Protein AF-A0A377PM40-F1 (afdb_monomer_lite)

Secondary structure (DSSP, 8-state):
-IIIIIHHHHHHHHHHTT--HHHHHHHHHHT-HHHHHHHHHHHHHHHHHHHHHHHHS-------PPPPHHHHHHHHHTTTHHHHHHHHHHHHHHHHHHHHHH------SSS--SSHHHHHHHHHHHHHHHHHTT-

Sequence (135 aa):
MYAGAIMVLFVFVVMMLNLGNSVVEQERAWLKPTLWIGPSILSLILLAVLVYAIMSVNDQGISGDMIDAKAVGIALFGPYVLAVELVSMLLLAGLVVAFHVGREHKQGEVFSKAPEADANKAKAMAVKNKAEERA

Organism: Hafnia alvei (NCBI:txid569)

InterPro domains:
  IPR001457 NADH:ubiquinone/plastoquinone oxidoreductase, chain 6 [PF00499] (1-100)
  IPR042106 NADH-ubiquinone/plastoquinone oxidoreductase chain 6, subunit NuoJ [G3DSA:1.20.120.1200] (1-102)

Structure (mmCIF, N/CA/C/O backbone):
data_AF-A0A377PM40-F1
#
_entry.id   AF-A0A377PM40-F1
#
loop_
_atom_site.group_PDB
_atom_site.id
_atom_site.type_symbol
_atom_site.label_atom_id
_atom_site.label_alt_id
_atom_site.label_comp_id
_atom_site.label_asym_id
_atom_site.label_entity_id
_atom_site.label_seq_id
_atom_site.pdbx_PDB_ins_code
_atom_site.Cartn_x
_atom_site.Cartn_y
_atom_site.Cartn_z
_atom_site.occupancy
_atom_site.B_iso_or_equiv
_atom_site.auth_seq_id
_atom_site.auth_comp_id
_atom_site.auth_asym_id
_atom_site.auth_atom_id
_atom_site.pdbx_PDB_model_num
ATOM 1 N N . MET A 1 1 ? -1.399 11.218 -4.525 1.00 88.06 1 MET A N 1
ATOM 2 C CA . MET A 1 1 ? -2.309 10.097 -4.187 1.00 88.06 1 MET A CA 1
ATOM 3 C C . MET A 1 1 ? -2.167 9.642 -2.739 1.00 88.06 1 MET A C 1
ATOM 5 O O . MET A 1 1 ? -3.116 9.841 -1.995 1.00 88.06 1 MET A O 1
ATOM 9 N N . TYR A 1 2 ? -1.010 9.118 -2.308 1.00 93.75 2 TYR A N 1
ATOM 10 C CA . TYR A 1 2 ? -0.828 8.607 -0.936 1.00 93.75 2 TYR A CA 1
ATOM 11 C C . TYR A 1 2 ? -1.133 9.644 0.154 1.00 93.75 2 TYR A C 1
ATOM 13 O O . TYR A 1 2 ? -2.103 9.487 0.888 1.00 93.75 2 TYR A O 1
ATOM 21 N N . ALA A 1 3 ? -0.394 10.755 0.195 1.00 91.25 3 ALA A N 1
ATOM 22 C CA . ALA A 1 3 ? -0.637 11.807 1.186 1.00 91.25 3 ALA A CA 1
ATOM 23 C C . ALA A 1 3 ? -1.921 12.625 0.929 1.00 91.25 3 ALA A C 1
ATOM 25 O O . ALA A 1 3 ? -2.525 13.132 1.862 1.00 91.25 3 ALA A O 1
ATOM 26 N N . GLY A 1 4 ? -2.345 12.773 -0.331 1.00 89.31 4 GLY A N 1
ATOM 27 C CA . GLY A 1 4 ? -3.419 13.709 -0.697 1.00 89.31 4 GLY A CA 1
ATOM 28 C C . GLY A 1 4 ? -4.832 13.123 -0.749 1.00 89.31 4 GLY A C 1
ATOM 29 O O . GLY A 1 4 ? -5.784 13.837 -0.482 1.00 89.31 4 GLY A O 1
ATOM 30 N N . ALA A 1 5 ? -4.988 11.846 -1.103 1.00 92.62 5 ALA A N 1
ATOM 31 C CA . ALA A 1 5 ? -6.305 11.222 -1.267 1.00 92.62 5 ALA A CA 1
ATOM 32 C C . ALA A 1 5 ? -6.549 10.161 -0.193 1.00 92.62 5 ALA A C 1
ATOM 34 O O . ALA A 1 5 ? -7.550 10.215 0.513 1.00 92.62 5 ALA A O 1
ATOM 35 N N . ILE A 1 6 ? -5.598 9.235 -0.025 1.00 94.38 6 ILE A N 1
ATOM 36 C CA . ILE A 1 6 ? -5.733 8.134 0.935 1.00 94.38 6 ILE A CA 1
ATOM 37 C C . ILE A 1 6 ? -5.682 8.684 2.363 1.00 94.38 6 ILE A C 1
ATOM 39 O O . ILE A 1 6 ? -6.633 8.504 3.118 1.00 94.38 6 ILE A O 1
ATOM 43 N N . MET A 1 7 ? -4.622 9.419 2.717 1.00 95.19 7 MET A N 1
ATOM 44 C CA . MET A 1 7 ? -4.498 9.986 4.066 1.00 95.19 7 MET A CA 1
ATOM 45 C C . MET A 1 7 ? -5.636 10.957 4.407 1.00 95.19 7 MET A C 1
ATOM 47 O O . MET A 1 7 ? -6.116 10.944 5.535 1.00 95.19 7 MET A O 1
ATOM 51 N N . VAL A 1 8 ? -6.108 11.759 3.444 1.00 94.69 8 VAL A N 1
ATOM 52 C CA . VAL A 1 8 ? -7.220 12.700 3.672 1.00 94.69 8 VAL A CA 1
ATOM 53 C C . VAL A 1 8 ? -8.528 11.961 3.956 1.00 94.69 8 VAL A C 1
ATOM 55 O O . VAL A 1 8 ? -9.235 12.342 4.886 1.00 94.69 8 VAL A O 1
ATOM 58 N N . LEU A 1 9 ? -8.824 10.874 3.231 1.00 93.38 9 LEU A N 1
ATOM 59 C CA . LEU A 1 9 ? -9.989 10.032 3.515 1.00 93.38 9 LEU A CA 1
ATOM 60 C C . LEU A 1 9 ? -9.912 9.421 4.923 1.00 93.38 9 LEU A C 1
ATOM 62 O O . LEU A 1 9 ? -10.900 9.454 5.652 1.00 93.38 9 LEU A O 1
ATOM 66 N N . PHE A 1 10 ? -8.740 8.934 5.340 1.00 92.12 10 PHE A N 1
ATOM 67 C CA . PHE A 1 10 ? -8.544 8.413 6.697 1.00 92.12 10 PHE A CA 1
ATOM 68 C C . PHE A 1 10 ? -8.754 9.480 7.777 1.00 92.12 10 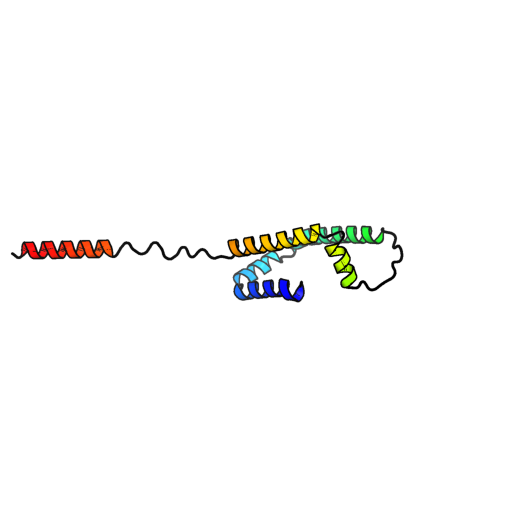PHE A C 1
ATOM 70 O O . PHE A 1 10 ? -9.517 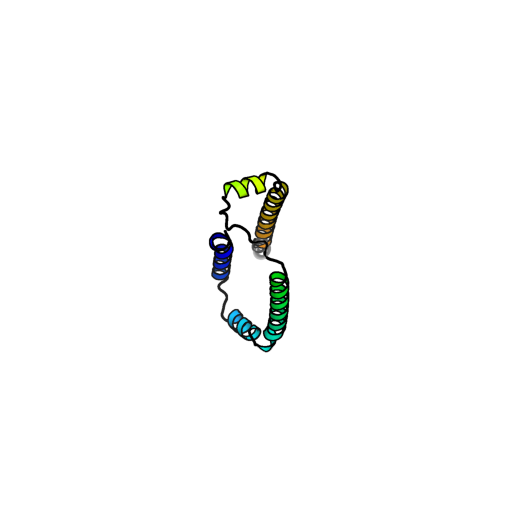9.250 8.714 1.00 92.12 10 PHE A O 1
ATOM 77 N N . VAL A 1 11 ? -8.122 10.650 7.647 1.00 91.12 11 VAL A N 1
ATOM 78 C CA . VAL A 1 11 ? -8.263 11.746 8.624 1.00 91.12 11 VAL A CA 1
ATOM 79 C C . VAL A 1 11 ? -9.717 12.204 8.723 1.00 91.12 11 VAL A C 1
ATOM 81 O O . VAL A 1 11 ? -10.220 12.410 9.826 1.00 91.12 11 VAL A O 1
ATOM 84 N N . PHE A 1 12 ? -10.415 12.304 7.590 1.00 91.75 12 PHE A N 1
ATOM 85 C CA . PHE A 1 12 ? -11.833 12.651 7.559 1.00 91.75 12 PHE A CA 1
ATOM 86 C C . PHE A 1 12 ? -12.694 11.647 8.336 1.00 91.75 12 PHE A C 1
ATOM 88 O O . PHE A 1 12 ? -13.521 12.051 9.153 1.00 91.75 12 PHE A O 1
ATOM 95 N N . VAL A 1 13 ? -12.472 10.345 8.133 1.00 90.62 13 VAL A N 1
ATOM 96 C CA . VAL A 1 13 ? -13.205 9.284 8.839 1.00 90.62 13 VAL A CA 1
ATOM 97 C C . VAL A 1 13 ? -12.921 9.310 10.340 1.00 90.62 13 VAL A C 1
ATOM 99 O O . VAL A 1 13 ? -13.860 9.300 11.133 1.00 90.62 13 VAL A O 1
ATOM 102 N N . VAL A 1 14 ? -11.652 9.394 10.749 1.00 88.38 14 VAL A N 1
ATOM 103 C CA . VAL A 1 14 ? -11.280 9.437 12.177 1.00 88.38 14 VAL A CA 1
ATOM 104 C C . VAL A 1 14 ? -11.889 10.661 12.867 1.00 88.38 14 VAL A C 1
ATOM 106 O O . VAL A 1 14 ? -12.370 10.553 13.993 1.00 88.38 14 VAL A O 1
ATOM 109 N N . MET A 1 15 ? -11.935 11.808 12.182 1.00 88.88 15 MET A N 1
ATOM 110 C CA . MET A 1 15 ? -12.548 13.024 12.717 1.00 88.88 15 MET A CA 1
ATOM 111 C C . MET A 1 15 ? -14.077 12.912 12.823 1.00 88.88 15 MET A C 1
ATOM 113 O O . MET A 1 15 ? -14.651 13.362 13.812 1.00 88.88 15 MET A O 1
ATOM 117 N N . MET A 1 16 ? -14.744 12.290 11.845 1.00 87.12 16 MET A N 1
ATOM 118 C CA . MET A 1 16 ? -16.198 12.072 11.873 1.00 87.12 16 MET A CA 1
ATOM 119 C C . MET A 1 16 ? -16.625 11.103 12.984 1.00 87.12 16 MET A C 1
ATOM 121 O O . MET A 1 16 ? -17.665 11.307 13.605 1.00 87.12 16 MET A O 1
ATOM 125 N N . LEU A 1 17 ? -15.820 10.070 13.253 1.00 83.50 17 LEU A N 1
ATOM 126 C CA . LEU A 1 17 ? -16.108 9.053 14.270 1.00 83.50 17 LEU A CA 1
ATOM 127 C C . LEU A 1 17 ? -15.831 9.510 15.713 1.00 83.50 17 LEU A C 1
ATOM 129 O O . LEU A 1 17 ? -16.103 8.738 16.628 1.00 83.50 17 LEU A O 1
ATOM 133 N N . ASN A 1 18 ? -15.302 10.729 15.911 1.00 78.50 18 ASN A N 1
ATOM 134 C CA . ASN A 1 18 ? -15.012 11.374 17.200 1.00 78.50 18 ASN A CA 1
ATOM 135 C C . ASN A 1 18 ? -14.680 10.380 18.333 1.00 78.50 18 ASN A C 1
ATOM 137 O O . ASN A 1 18 ? -15.456 10.197 19.275 1.00 78.50 18 ASN A O 1
ATOM 141 N N . LEU A 1 19 ? -13.547 9.685 18.186 1.00 74.25 19 LEU A N 1
ATOM 142 C CA . LEU A 1 19 ? -13.110 8.616 19.084 1.00 74.25 19 LEU A CA 1
ATOM 143 C C . LEU A 1 19 ? -12.995 9.159 20.524 1.00 74.25 19 LEU A C 1
ATOM 145 O O . LEU A 1 19 ? -12.184 10.037 20.805 1.00 74.25 19 LEU A O 1
ATOM 149 N N . GLY A 1 20 ? -13.840 8.660 21.430 1.00 74.31 20 GLY A N 1
ATOM 150 C CA . GLY A 1 20 ? -13.942 9.148 22.810 1.00 74.31 20 GLY A CA 1
ATOM 151 C C . GLY A 1 20 ? -12.915 8.547 23.779 1.00 74.31 20 GLY A C 1
ATOM 152 O O . GLY A 1 20 ? -12.179 7.616 23.453 1.00 74.31 20 GLY A O 1
ATOM 153 N N . ASN A 1 21 ? -12.917 9.035 25.025 1.00 71.19 21 ASN A N 1
ATOM 154 C CA . ASN A 1 21 ? -11.954 8.664 26.076 1.00 71.19 21 ASN A CA 1
ATOM 155 C C . ASN A 1 21 ? -11.872 7.152 26.384 1.00 71.19 21 ASN A C 1
ATOM 157 O O . ASN A 1 21 ? -10.861 6.694 26.910 1.00 71.19 21 ASN A O 1
ATOM 161 N N . SER A 1 22 ? -12.901 6.365 26.057 1.00 70.12 22 SER A N 1
ATOM 162 C CA . SER A 1 22 ? -12.881 4.902 26.204 1.00 70.12 22 SER A CA 1
ATOM 163 C C . SER A 1 22 ? -11.886 4.217 25.261 1.00 70.12 22 SER A C 1
ATOM 165 O O . SER A 1 22 ? -11.274 3.223 25.647 1.00 70.12 22 SER A O 1
ATOM 167 N N . VAL A 1 23 ? -11.681 4.763 24.057 1.00 72.25 23 VAL A N 1
ATOM 168 C CA . VAL A 1 23 ? -10.691 4.258 23.092 1.00 72.25 23 VAL A CA 1
ATOM 169 C C . VAL A 1 23 ? -9.277 4.548 23.591 1.00 72.25 23 VAL A C 1
ATOM 171 O O . VAL A 1 23 ? -8.414 3.680 23.536 1.00 72.25 23 VAL A O 1
ATOM 174 N N . VAL A 1 24 ? -9.061 5.727 24.180 1.00 75.44 24 VAL A N 1
ATOM 175 C CA . VAL A 1 24 ? -7.756 6.161 24.705 1.00 75.44 24 VAL A CA 1
ATOM 176 C C . VAL A 1 24 ? -7.270 5.263 25.849 1.00 75.44 24 VAL A C 1
ATOM 178 O O . VAL A 1 24 ? -6.107 4.854 25.877 1.00 75.44 24 VAL A O 1
ATOM 181 N N . GLU A 1 25 ? -8.153 4.905 26.785 1.00 75.62 25 GLU A N 1
ATOM 182 C CA . GLU A 1 25 ? -7.806 3.985 27.880 1.00 75.62 25 GLU A CA 1
ATOM 183 C C . GLU A 1 25 ? -7.493 2.568 27.365 1.00 75.62 25 GLU A C 1
ATOM 185 O O . GLU A 1 25 ? -6.562 1.914 27.847 1.00 75.62 25 GLU A O 1
ATOM 190 N N . GLN A 1 26 ? -8.216 2.102 26.342 1.00 77.50 26 GLN A N 1
ATOM 191 C CA . GLN A 1 26 ? -7.952 0.813 25.704 1.00 77.50 26 GLN A CA 1
ATOM 192 C C . GLN A 1 26 ? -6.619 0.808 24.940 1.00 77.50 26 GLN A C 1
ATOM 194 O O . GLN A 1 26 ? -5.834 -0.130 25.099 1.00 77.50 26 GLN A O 1
ATOM 199 N N . GLU A 1 27 ? -6.322 1.859 24.172 1.00 78.38 27 GLU A N 1
ATOM 200 C CA . GLU A 1 27 ? -5.036 2.030 23.483 1.00 78.38 27 GLU A CA 1
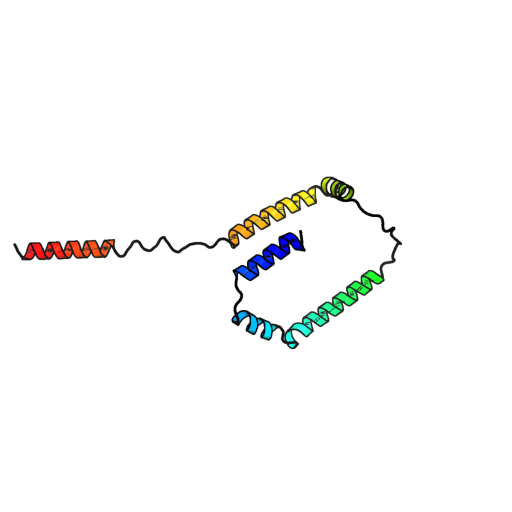ATOM 201 C C . GLU A 1 27 ? -3.874 2.010 24.474 1.00 78.38 27 GLU A C 1
ATOM 203 O O . GLU A 1 27 ? -2.892 1.292 24.279 1.00 78.38 27 GLU A O 1
ATOM 208 N N . ARG A 1 28 ? -4.006 2.717 25.601 1.00 78.44 28 ARG A N 1
ATOM 209 C CA . ARG A 1 28 ? -2.988 2.733 26.658 1.00 78.44 28 ARG A CA 1
ATOM 210 C C . ARG A 1 28 ? -2.763 1.352 27.273 1.00 78.44 28 ARG A C 1
ATOM 212 O O . ARG A 1 28 ? -1.631 1.000 27.610 1.00 78.44 28 ARG A O 1
ATOM 219 N N . ALA A 1 29 ? -3.820 0.555 27.416 1.00 77.88 29 ALA A N 1
ATOM 220 C CA . ALA A 1 29 ? -3.712 -0.819 27.893 1.00 77.88 29 ALA A CA 1
ATOM 221 C C . ALA A 1 29 ? -3.049 -1.758 26.867 1.00 77.88 29 ALA A C 1
ATOM 223 O O . ALA A 1 29 ? -2.361 -2.696 27.276 1.00 77.88 29 ALA A O 1
ATOM 224 N N . TRP A 1 30 ? -3.233 -1.508 25.567 1.00 75.88 30 TRP A N 1
ATOM 225 C CA . TRP A 1 30 ? -2.648 -2.292 24.469 1.00 75.88 30 TRP A CA 1
ATOM 226 C C . TRP A 1 30 ? -1.196 -1.908 24.165 1.00 75.88 30 TRP A C 1
ATOM 228 O O . TRP A 1 30 ? -0.398 -2.769 23.805 1.00 75.88 30 TRP A O 1
ATOM 238 N N . LEU A 1 31 ? -0.813 -0.656 24.418 1.00 76.44 31 LEU A N 1
ATOM 239 C CA . LEU A 1 31 ? 0.564 -0.156 24.317 1.00 76.44 31 LEU A CA 1
ATOM 240 C C . LEU A 1 31 ? 1.472 -0.608 25.476 1.00 76.44 31 LEU A C 1
ATOM 242 O O . LEU A 1 31 ? 2.583 -0.100 25.641 1.00 76.44 31 LEU A O 1
ATOM 246 N N . LYS A 1 32 ? 1.037 -1.573 26.297 1.00 80.44 32 LYS A N 1
ATOM 247 C CA . LYS A 1 32 ? 1.896 -2.154 27.332 1.00 80.44 32 LYS A CA 1
ATOM 248 C C . LYS A 1 32 ? 3.099 -2.845 26.672 1.00 80.44 32 LYS A C 1
ATOM 250 O O . LYS A 1 32 ? 2.900 -3.686 25.793 1.00 80.44 32 LYS A O 1
ATOM 255 N N . PRO A 1 33 ? 4.336 -2.597 27.144 1.00 73.88 33 PRO A N 1
ATOM 256 C CA . PRO A 1 33 ? 5.550 -3.150 26.538 1.00 73.88 33 PRO A CA 1
ATOM 257 C C . PRO A 1 33 ? 5.506 -4.674 26.382 1.00 73.88 33 PRO A C 1
ATOM 259 O O . PRO A 1 33 ? 5.945 -5.213 25.373 1.00 73.88 33 PRO A O 1
ATOM 262 N N . THR A 1 34 ? 4.883 -5.373 27.333 1.00 79.75 34 THR A N 1
ATOM 263 C CA . THR A 1 34 ? 4.738 -6.834 27.293 1.00 79.75 34 THR A CA 1
ATOM 264 C C . THR A 1 34 ? 4.013 -7.362 26.053 1.00 79.75 34 THR A C 1
ATOM 266 O O . THR A 1 34 ? 4.255 -8.504 25.673 1.00 79.75 34 THR A O 1
ATOM 269 N N . LEU A 1 35 ? 3.126 -6.571 25.438 1.00 81.12 35 LEU A N 1
ATOM 270 C CA . LEU A 1 35 ? 2.323 -7.005 24.297 1.00 81.12 35 LEU A CA 1
ATOM 271 C C . LEU A 1 35 ? 3.033 -6.731 22.965 1.00 81.12 35 LEU A C 1
ATOM 273 O O . LEU A 1 35 ? 2.860 -7.486 22.012 1.00 81.12 35 LEU A O 1
ATOM 277 N N . TRP A 1 36 ? 3.878 -5.694 22.907 1.00 87.25 36 TRP A N 1
ATOM 278 C CA . TRP A 1 36 ? 4.527 -5.280 21.659 1.00 87.25 36 TRP A CA 1
ATOM 279 C C . TRP A 1 36 ? 5.978 -5.746 21.510 1.00 87.25 36 TRP A C 1
ATOM 281 O O . TRP A 1 36 ? 6.469 -5.819 20.383 1.00 87.25 36 TRP A O 1
ATOM 291 N N . ILE A 1 37 ? 6.658 -6.118 22.603 1.00 90.56 37 ILE A N 1
ATOM 292 C CA . ILE A 1 37 ? 8.057 -6.579 22.562 1.00 90.56 37 ILE A CA 1
ATOM 293 C C . ILE A 1 37 ? 8.214 -7.825 21.678 1.00 90.56 37 ILE A C 1
ATOM 295 O O . ILE A 1 37 ? 9.114 -7.857 20.844 1.00 90.56 37 ILE A O 1
ATOM 299 N N . GLY A 1 38 ? 7.329 -8.820 21.800 1.00 91.81 38 GLY A N 1
ATOM 300 C CA . GLY A 1 38 ? 7.399 -10.048 20.996 1.00 91.81 38 GLY A CA 1
ATOM 301 C C . GLY A 1 38 ? 7.332 -9.783 19.482 1.00 91.81 38 GLY A C 1
ATOM 302 O O . GLY A 1 38 ? 8.290 -10.099 18.773 1.00 91.81 38 GLY A O 1
ATOM 303 N N . PRO A 1 39 ? 6.254 -9.146 18.977 1.00 93.81 39 PRO A N 1
ATOM 304 C CA . PRO A 1 39 ? 6.150 -8.759 17.569 1.00 93.81 39 PRO A CA 1
ATOM 305 C C . PRO A 1 39 ? 7.269 -7.819 17.103 1.00 93.81 39 PRO A C 1
ATOM 307 O O . PRO A 1 39 ? 7.720 -7.931 15.963 1.00 93.81 39 PRO A O 1
ATOM 310 N N . SER A 1 40 ? 7.749 -6.921 17.970 1.00 94.12 40 SER A N 1
ATOM 311 C CA . SER A 1 40 ? 8.843 -5.998 17.640 1.00 94.12 40 SER A CA 1
ATOM 312 C C . SER A 1 40 ? 10.169 -6.725 17.437 1.00 94.12 40 SER A C 1
ATOM 314 O O . SER A 1 40 ? 10.858 -6.456 16.457 1.00 94.12 40 SER A O 1
ATOM 316 N N . ILE A 1 41 ? 10.511 -7.682 18.308 1.00 96.44 41 ILE A N 1
ATOM 317 C CA . ILE A 1 41 ? 11.718 -8.509 18.151 1.00 96.44 41 ILE A CA 1
ATOM 318 C C . ILE A 1 41 ? 11.631 -9.313 16.854 1.00 96.44 41 ILE A C 1
ATOM 320 O O . ILE A 1 41 ? 12.588 -9.334 16.084 1.00 96.44 41 ILE A O 1
ATOM 324 N N . LEU A 1 42 ? 10.477 -9.926 16.572 1.00 97.19 42 LEU A N 1
ATOM 325 C CA . LEU A 1 42 ? 10.284 -10.679 15.333 1.00 97.19 42 LEU A CA 1
ATOM 326 C C . LEU A 1 42 ? 10.426 -9.783 14.092 1.00 97.19 42 LEU A C 1
ATOM 328 O O . LEU A 1 42 ? 11.100 -10.159 13.135 1.00 97.19 42 LEU A O 1
ATOM 332 N N . SER A 1 43 ? 9.848 -8.580 14.132 1.00 97.31 43 SER A N 1
ATOM 333 C CA . SER A 1 43 ? 9.966 -7.587 13.057 1.00 97.31 43 SER A CA 1
ATOM 334 C C . SER A 1 43 ? 11.411 -7.116 12.874 1.00 97.31 43 SER A C 1
ATOM 336 O O . SER A 1 43 ? 11.856 -6.943 11.743 1.00 97.31 43 SER A O 1
ATOM 338 N N . LEU A 1 44 ? 12.166 -6.956 13.967 1.00 97.75 44 LEU A N 1
ATOM 339 C CA . LEU A 1 44 ? 13.576 -6.569 13.931 1.00 97.75 44 LEU A CA 1
ATOM 340 C C . LEU A 1 44 ? 14.452 -7.671 13.325 1.00 97.75 44 LEU A C 1
ATOM 342 O O . LEU A 1 44 ? 15.322 -7.378 12.509 1.00 97.75 44 LEU A O 1
ATOM 346 N N . ILE A 1 45 ? 14.199 -8.934 13.679 1.00 98.12 45 ILE A N 1
ATOM 347 C CA . ILE A 1 45 ? 14.883 -10.086 13.076 1.00 98.12 45 ILE A CA 1
ATOM 348 C C . ILE A 1 45 ? 14.580 -10.143 11.576 1.00 98.12 45 ILE A C 1
ATOM 350 O O . ILE A 1 45 ? 15.502 -10.277 10.774 1.00 98.12 45 ILE A O 1
ATOM 354 N N . LEU A 1 46 ? 13.311 -9.987 11.183 1.00 97.75 46 LEU A N 1
ATOM 355 C CA . LEU A 1 46 ? 12.918 -9.971 9.774 1.00 97.75 46 LEU A CA 1
ATOM 356 C C . LEU A 1 46 ? 13.594 -8.824 9.009 1.00 97.75 46 LEU A C 1
ATOM 358 O O . LEU A 1 46 ? 14.094 -9.034 7.906 1.00 97.75 46 LEU A O 1
ATOM 362 N N . LEU A 1 47 ? 13.656 -7.632 9.608 1.00 97.88 47 LEU A N 1
ATOM 363 C CA . LEU A 1 47 ? 14.357 -6.488 9.034 1.00 97.88 47 LEU A CA 1
ATOM 364 C C . LEU A 1 47 ? 15.851 -6.779 8.859 1.00 97.88 47 LEU A C 1
ATOM 366 O O . LEU A 1 47 ? 16.397 -6.498 7.797 1.00 97.88 47 LEU A O 1
ATOM 370 N N . ALA A 1 48 ? 16.507 -7.373 9.859 1.00 97.56 48 ALA A N 1
ATOM 371 C CA . ALA A 1 48 ? 17.920 -7.737 9.775 1.00 97.56 48 ALA A CA 1
ATOM 372 C C . ALA A 1 48 ? 18.182 -8.747 8.648 1.00 97.56 48 ALA A C 1
ATOM 374 O O . ALA A 1 48 ? 19.135 -8.582 7.887 1.00 97.56 48 ALA A O 1
ATOM 375 N N . VAL A 1 49 ? 17.309 -9.749 8.496 1.00 97.12 49 VAL A N 1
ATOM 376 C CA . VAL A 1 49 ? 17.374 -10.714 7.387 1.00 97.12 49 VAL A CA 1
ATOM 377 C C . VAL A 1 49 ? 17.202 -10.012 6.041 1.00 97.12 49 VAL A C 1
ATOM 379 O O . VAL A 1 49 ? 17.971 -10.276 5.120 1.00 97.12 49 VAL A O 1
ATOM 382 N N . LEU A 1 50 ? 16.238 -9.095 5.925 1.00 96.81 50 LEU A N 1
ATOM 383 C CA . LEU A 1 50 ? 15.999 -8.350 4.690 1.00 96.81 50 LEU A CA 1
ATOM 384 C C . LEU A 1 50 ? 17.195 -7.461 4.323 1.00 96.81 50 LEU A C 1
ATOM 386 O O . LEU A 1 50 ? 17.620 -7.457 3.172 1.00 96.81 50 LEU A O 1
ATOM 390 N N . VAL A 1 51 ? 17.767 -6.747 5.296 1.00 96.31 51 VAL A N 1
ATOM 391 C CA . VAL A 1 51 ? 18.958 -5.909 5.091 1.00 96.31 51 VAL A CA 1
ATOM 392 C C . VAL A 1 51 ? 20.149 -6.764 4.671 1.00 96.31 51 VAL A C 1
ATOM 394 O O . VAL A 1 51 ? 20.811 -6.432 3.693 1.00 96.31 51 VAL A O 1
ATOM 397 N N . TYR A 1 52 ? 20.395 -7.884 5.355 1.00 95.94 52 TYR A N 1
ATOM 398 C CA . TYR A 1 52 ? 21.470 -8.804 4.989 1.00 95.94 52 TYR A CA 1
ATOM 399 C C . TYR A 1 52 ? 21.292 -9.347 3.565 1.00 95.94 52 TYR A C 1
ATOM 401 O O . TYR A 1 52 ? 22.235 -9.325 2.776 1.00 95.94 52 TYR A O 1
ATOM 409 N N . ALA A 1 53 ? 20.075 -9.771 3.211 1.00 93.69 53 ALA A N 1
ATOM 410 C CA . ALA A 1 53 ? 19.751 -10.240 1.869 1.00 93.69 53 ALA A CA 1
ATOM 411 C C . ALA A 1 53 ? 20.025 -9.163 0.809 1.00 93.69 53 ALA A C 1
ATOM 413 O O . ALA A 1 53 ? 20.711 -9.444 -0.170 1.00 93.69 53 ALA A O 1
ATOM 414 N N . ILE A 1 54 ? 19.565 -7.926 1.026 1.00 91.62 54 ILE A N 1
ATOM 415 C CA . ILE A 1 54 ? 19.804 -6.805 0.104 1.00 91.62 54 ILE A CA 1
ATOM 416 C C . ILE A 1 54 ? 21.301 -6.503 -0.024 1.00 91.62 54 ILE A C 1
ATOM 418 O O . ILE A 1 54 ? 21.794 -6.369 -1.137 1.00 91.62 54 ILE A O 1
ATOM 422 N N . MET A 1 55 ? 22.038 -6.442 1.088 1.00 90.19 55 MET A N 1
ATOM 423 C CA . MET A 1 55 ? 23.480 -6.160 1.072 1.00 90.19 55 MET A CA 1
ATOM 424 C C . MET A 1 55 ? 24.307 -7.279 0.426 1.00 90.19 55 MET A C 1
ATOM 426 O O . MET A 1 55 ? 25.406 -7.020 -0.055 1.00 90.19 55 MET A O 1
ATOM 430 N N . SER A 1 56 ? 23.805 -8.518 0.424 1.00 88.31 56 SER A N 1
ATOM 431 C CA . SER A 1 56 ? 24.463 -9.644 -0.250 1.00 88.31 56 SER A CA 1
ATOM 432 C C . SER A 1 56 ? 24.295 -9.635 -1.773 1.00 88.31 56 SER A C 1
ATOM 434 O O . SER A 1 56 ? 25.015 -10.351 -2.472 1.00 88.31 56 SER A O 1
ATOM 436 N N . VAL A 1 57 ? 23.365 -8.832 -2.302 1.00 87.75 57 VAL A N 1
ATOM 437 C CA . VAL A 1 57 ? 23.209 -8.650 -3.745 1.00 87.75 57 VAL A CA 1
ATOM 438 C C . VAL A 1 57 ? 24.315 -7.722 -4.239 1.00 87.75 57 VAL A C 1
ATOM 440 O O . VAL A 1 57 ? 24.516 -6.633 -3.710 1.00 87.75 57 VAL A O 1
ATOM 443 N N . ASN A 1 58 ? 25.044 -8.160 -5.265 1.00 78.88 58 ASN A N 1
ATOM 444 C CA . ASN A 1 58 ? 26.112 -7.364 -5.852 1.00 78.88 58 ASN A CA 1
ATOM 445 C C . ASN A 1 58 ? 25.516 -6.163 -6.602 1.00 78.88 58 ASN A C 1
ATOM 447 O O . ASN A 1 58 ? 24.732 -6.350 -7.536 1.00 78.88 58 ASN A O 1
ATOM 451 N N . ASP A 1 59 ? 25.896 -4.952 -6.201 1.00 76.94 59 ASP A N 1
ATOM 452 C CA . ASP A 1 59 ? 25.441 -3.723 -6.843 1.00 76.94 59 ASP A CA 1
ATOM 453 C C . ASP A 1 59 ? 26.107 -3.586 -8.220 1.00 76.94 59 ASP A C 1
ATOM 455 O O . ASP A 1 59 ? 27.316 -3.374 -8.343 1.00 76.94 59 ASP A O 1
ATOM 459 N N . GLN A 1 60 ? 25.324 -3.773 -9.280 1.00 72.19 60 GLN A N 1
ATOM 460 C CA . GLN A 1 60 ? 25.766 -3.474 -10.635 1.00 72.19 60 GLN A CA 1
ATOM 461 C C . GLN A 1 60 ? 25.508 -1.992 -10.855 1.00 72.19 60 GLN A C 1
ATOM 463 O O . GLN A 1 60 ? 24.401 -1.639 -11.237 1.00 72.19 60 GLN A O 1
ATOM 468 N N . GLY A 1 61 ? 26.508 -1.154 -10.563 1.00 70.00 61 GLY A N 1
ATOM 469 C CA . GLY A 1 61 ? 26.405 0.308 -10.575 1.00 70.00 61 GLY A CA 1
ATOM 470 C C . GLY A 1 61 ? 25.471 0.843 -11.662 1.00 70.00 61 GLY A C 1
ATOM 471 O O . GLY A 1 61 ? 25.806 0.838 -12.847 1.00 70.00 61 GLY A O 1
ATOM 472 N N . ILE A 1 62 ? 24.285 1.279 -11.237 1.00 79.50 62 ILE A N 1
ATOM 473 C CA . ILE A 1 62 ? 23.239 1.804 -12.113 1.00 79.50 62 ILE A CA 1
ATOM 474 C C . ILE A 1 62 ? 23.443 3.315 -12.238 1.00 79.50 62 ILE A C 1
ATOM 476 O O . ILE A 1 62 ? 23.621 4.011 -11.236 1.00 79.50 62 ILE A O 1
ATOM 480 N N . SER A 1 63 ? 23.410 3.843 -13.464 1.00 80.00 63 SER A N 1
ATOM 481 C CA . SER A 1 63 ? 23.359 5.287 -13.695 1.00 80.00 63 SER A CA 1
ATOM 482 C C . SER A 1 63 ? 22.047 5.851 -13.146 1.00 80.00 63 SER A C 1
ATOM 484 O O . SER A 1 63 ? 20.968 5.321 -13.402 1.00 80.00 63 SER A O 1
ATOM 486 N N . GLY A 1 64 ? 22.125 6.934 -12.370 1.00 80.69 64 GLY A N 1
ATOM 487 C CA . GLY A 1 64 ? 20.962 7.632 -11.811 1.00 80.69 64 GLY A CA 1
ATOM 488 C C . GLY A 1 64 ? 20.184 8.427 -12.861 1.00 80.69 64 GLY A C 1
ATOM 489 O O . GLY A 1 64 ? 19.995 9.632 -12.698 1.00 80.69 64 GLY A O 1
ATOM 490 N N . ASP A 1 65 ? 19.778 7.779 -13.951 1.00 85.50 65 ASP A N 1
ATOM 491 C CA . ASP A 1 65 ? 19.068 8.419 -15.049 1.00 85.50 65 ASP A CA 1
ATOM 492 C C . ASP A 1 65 ? 17.638 8.771 -14.627 1.00 85.50 65 ASP A C 1
ATOM 494 O O . ASP A 1 65 ? 16.903 7.962 -14.053 1.00 85.50 65 ASP A O 1
ATOM 498 N N . MET A 1 66 ? 17.225 10.008 -14.911 1.00 87.06 66 MET A N 1
ATOM 499 C CA . MET A 1 66 ? 15.860 10.445 -14.633 1.00 87.06 66 MET A CA 1
ATOM 500 C C . MET A 1 66 ? 14.873 9.739 -15.564 1.00 87.06 66 MET A C 1
ATOM 502 O O . MET A 1 66 ? 14.961 9.848 -16.787 1.00 87.06 66 MET A O 1
ATOM 506 N N . ILE A 1 67 ? 13.889 9.062 -14.974 1.00 90.50 67 ILE A N 1
ATOM 507 C CA . ILE A 1 67 ? 12.798 8.418 -15.708 1.00 90.50 67 ILE A CA 1
ATOM 508 C C . ILE A 1 67 ? 11.630 9.398 -15.824 1.00 90.50 67 ILE A C 1
ATOM 510 O O . ILE A 1 67 ? 11.050 9.814 -14.821 1.00 90.50 67 ILE A O 1
ATOM 514 N N . ASP A 1 68 ? 11.269 9.742 -17.060 1.00 93.62 68 ASP A N 1
ATOM 515 C CA . ASP A 1 68 ? 10.137 10.622 -17.345 1.00 93.62 68 ASP A CA 1
ATOM 516 C C . ASP A 1 68 ? 8.783 9.900 -17.206 1.00 93.62 68 ASP A C 1
ATOM 518 O O . ASP A 1 68 ? 8.641 8.709 -17.505 1.00 93.62 68 ASP A O 1
ATOM 522 N N . ALA A 1 69 ? 7.744 10.649 -16.831 1.00 94.69 69 ALA A N 1
ATOM 523 C CA . ALA A 1 69 ? 6.380 10.145 -16.695 1.00 94.69 69 ALA A CA 1
ATOM 524 C C . ALA A 1 69 ? 5.841 9.564 -18.012 1.00 94.69 69 ALA A C 1
ATOM 526 O O . ALA A 1 69 ? 5.098 8.579 -17.997 1.00 94.69 69 ALA A O 1
ATOM 527 N N . LYS A 1 70 ? 6.249 10.118 -19.164 1.00 95.44 70 LYS A N 1
ATOM 528 C CA . LYS A 1 70 ? 5.886 9.575 -20.480 1.00 95.44 70 LYS A CA 1
ATOM 529 C C . LYS A 1 70 ? 6.411 8.153 -20.674 1.00 95.44 70 LYS A C 1
ATOM 531 O O . LYS A 1 70 ? 5.681 7.310 -21.189 1.00 95.44 70 LYS A O 1
ATOM 536 N N . ALA A 1 71 ? 7.648 7.878 -20.259 1.00 95.06 71 ALA A N 1
ATOM 537 C CA . ALA A 1 71 ? 8.246 6.550 -20.383 1.00 95.06 71 ALA A CA 1
ATOM 538 C C . ALA A 1 71 ? 7.480 5.520 -19.540 1.00 95.06 71 ALA A C 1
ATOM 540 O O . ALA A 1 71 ? 7.156 4.436 -20.027 1.00 95.06 71 ALA A O 1
ATOM 541 N N . VAL A 1 72 ? 7.094 5.900 -18.317 1.00 95.00 72 VAL A N 1
ATOM 542 C CA . VAL A 1 72 ? 6.238 5.072 -17.452 1.00 95.00 72 VAL A CA 1
ATOM 543 C C . VAL A 1 72 ? 4.869 4.840 -18.096 1.00 95.00 72 VAL A C 1
ATOM 545 O O . VAL A 1 72 ? 4.391 3.709 -18.124 1.00 95.00 72 VAL A O 1
ATOM 548 N N . GLY A 1 73 ? 4.256 5.876 -18.675 1.00 95.25 73 GLY A N 1
ATOM 549 C CA . GLY A 1 73 ? 2.974 5.763 -19.377 1.00 95.25 73 GLY A CA 1
ATOM 550 C C . GLY A 1 73 ? 3.020 4.795 -20.563 1.00 95.25 73 GLY A C 1
ATOM 551 O O . GLY A 1 73 ? 2.126 3.963 -20.709 1.00 95.25 73 GLY A O 1
ATOM 552 N N . ILE A 1 74 ? 4.085 4.843 -21.369 1.00 96.75 74 ILE A N 1
ATOM 553 C CA . ILE A 1 74 ? 4.289 3.906 -22.487 1.00 96.75 74 ILE A CA 1
ATOM 554 C C . ILE A 1 74 ? 4.391 2.464 -21.974 1.00 96.75 74 ILE A C 1
ATOM 556 O O . ILE A 1 74 ? 3.783 1.568 -22.555 1.00 96.75 74 ILE A O 1
ATOM 560 N N . ALA A 1 75 ? 5.109 2.225 -20.873 1.00 96.31 75 ALA A N 1
ATOM 561 C CA . ALA A 1 75 ? 5.197 0.892 -20.280 1.00 96.31 75 ALA A CA 1
ATOM 562 C C . ALA A 1 75 ? 3.842 0.414 -19.724 1.00 96.31 75 ALA A C 1
ATOM 564 O O . ALA A 1 75 ? 3.448 -0.730 -19.953 1.00 96.31 75 ALA A O 1
ATOM 565 N N . LEU A 1 76 ? 3.105 1.288 -19.033 1.00 96.88 76 LEU A N 1
ATOM 566 C CA . LEU A 1 76 ? 1.809 0.954 -18.439 1.00 96.88 76 LEU A CA 1
ATOM 567 C C . LEU A 1 76 ? 0.761 0.561 -19.484 1.00 96.88 76 LEU A C 1
ATOM 569 O O . LEU A 1 76 ? 0.035 -0.403 -19.274 1.00 96.88 76 LEU A O 1
ATOM 573 N N . PHE A 1 77 ? 0.700 1.270 -20.612 1.00 95.75 77 PHE A N 1
ATOM 574 C CA . PHE A 1 77 ? -0.287 1.006 -21.667 1.00 95.75 77 PHE A CA 1
ATOM 575 C C . PHE A 1 77 ? 0.229 0.127 -22.814 1.00 95.75 77 PHE A C 1
ATOM 577 O O . PHE A 1 77 ? -0.5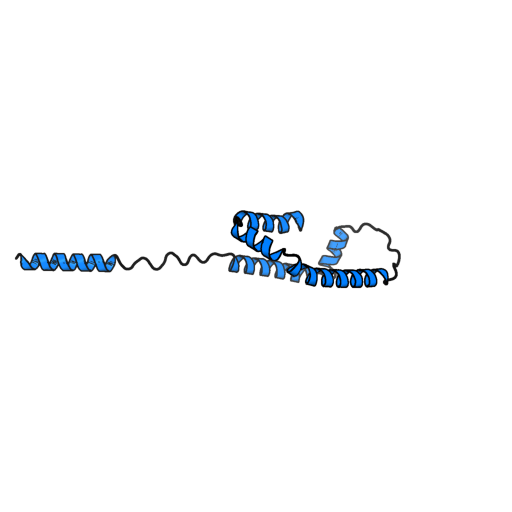40 -0.220 -23.706 1.00 95.75 77 PHE A O 1
ATOM 584 N N . GLY A 1 78 ? 1.511 -0.241 -22.800 1.00 94.62 78 GLY A N 1
ATOM 585 C CA . GLY A 1 78 ? 2.089 -1.235 -23.700 1.00 94.62 78 GLY A CA 1
ATOM 586 C C . GLY A 1 78 ? 2.104 -2.618 -23.041 1.00 94.62 78 GLY A C 1
ATOM 587 O O . GLY A 1 78 ? 1.068 -3.281 -22.994 1.00 94.62 78 GLY A O 1
ATOM 588 N N . PRO A 1 79 ? 3.253 -3.074 -22.508 1.00 96.62 79 PRO A N 1
ATOM 589 C CA . PRO A 1 79 ? 3.384 -4.409 -21.921 1.00 96.62 79 PRO A CA 1
ATOM 590 C C . PRO A 1 79 ? 2.473 -4.655 -20.710 1.00 96.62 79 PRO A C 1
ATOM 592 O O . PRO A 1 79 ? 2.070 -5.794 -20.482 1.00 96.62 79 PRO A O 1
ATOM 595 N N . TYR A 1 80 ? 2.127 -3.617 -19.941 1.00 97.25 80 TYR A N 1
ATOM 596 C CA . TYR A 1 80 ? 1.354 -3.758 -18.701 1.00 97.25 80 TYR A CA 1
ATOM 597 C C . TYR A 1 80 ? -0.127 -3.379 -18.832 1.00 97.25 80 TYR A C 1
ATOM 599 O O . TYR A 1 80 ? -0.794 -3.166 -17.818 1.00 97.25 80 TYR A O 1
ATOM 607 N N . VAL A 1 81 ? -0.673 -3.348 -20.053 1.00 97.06 81 VAL A N 1
ATOM 608 C CA . VAL A 1 81 ? -2.068 -2.936 -20.296 1.00 97.06 81 VAL A CA 1
ATOM 609 C C . VAL A 1 81 ? -3.077 -3.744 -19.471 1.00 97.06 81 VAL A C 1
ATOM 611 O O . VAL A 1 81 ? -3.981 -3.173 -18.863 1.00 97.06 81 VAL A O 1
ATOM 614 N N . LEU A 1 82 ? -2.861 -5.058 -19.348 1.00 97.81 82 LEU A N 1
ATOM 615 C CA . LEU A 1 82 ? -3.710 -5.934 -18.537 1.00 97.81 82 LEU A CA 1
ATOM 616 C C . LEU A 1 82 ? -3.650 -5.579 -17.045 1.00 97.81 82 LEU A C 1
ATOM 618 O O . LEU A 1 82 ? -4.658 -5.655 -16.352 1.00 97.81 82 LEU A O 1
ATOM 622 N N . ALA A 1 83 ? -2.490 -5.160 -16.532 1.00 97.75 83 ALA A N 1
ATOM 623 C CA . ALA A 1 83 ? -2.370 -4.747 -15.136 1.00 97.75 83 ALA A CA 1
ATOM 624 C C . ALA A 1 83 ? -3.180 -3.470 -14.867 1.00 97.75 83 ALA A C 1
ATOM 626 O O . ALA A 1 83 ? -3.852 -3.378 -13.841 1.00 97.75 83 ALA A O 1
ATOM 627 N N . VAL A 1 84 ? -3.170 -2.512 -15.800 1.00 97.62 84 VAL A N 1
ATOM 628 C CA . VAL A 1 84 ? -3.986 -1.289 -15.702 1.00 97.62 84 VAL A CA 1
ATOM 629 C C . VAL A 1 84 ? -5.478 -1.626 -15.701 1.00 97.62 84 VAL A C 1
ATOM 631 O O . VAL A 1 84 ? -6.230 -1.105 -14.875 1.00 97.62 84 VAL A O 1
ATOM 634 N N . GLU A 1 85 ? -5.902 -2.536 -16.575 1.00 98.00 85 GLU A N 1
ATOM 635 C CA . GLU A 1 85 ? -7.286 -3.008 -16.628 1.00 98.00 85 GLU A CA 1
ATOM 636 C C . GLU A 1 85 ? -7.713 -3.663 -15.306 1.00 98.00 85 GLU A C 1
ATOM 638 O O . GLU A 1 85 ? -8.738 -3.288 -14.730 1.00 98.00 85 GLU A O 1
ATOM 643 N N . LEU A 1 86 ? -6.889 -4.554 -14.751 1.00 98.50 86 LEU A N 1
ATOM 644 C CA . LEU A 1 86 ? -7.167 -5.193 -13.462 1.00 98.50 86 LEU A CA 1
ATOM 645 C C . LEU A 1 86 ? -7.230 -4.188 -12.309 1.00 98.50 86 LEU A C 1
ATOM 647 O O . LEU A 1 86 ? -8.096 -4.309 -11.444 1.00 98.50 86 LEU A O 1
ATOM 651 N N . VAL A 1 87 ? -6.366 -3.171 -12.299 1.00 98.00 87 VAL A N 1
ATOM 652 C CA . VAL A 1 87 ? -6.423 -2.103 -11.291 1.00 98.00 87 VAL A CA 1
ATOM 653 C C . VAL A 1 87 ? -7.725 -1.308 -11.407 1.00 98.00 87 VAL A C 1
ATOM 655 O O . VAL A 1 87 ? -8.317 -0.971 -10.382 1.00 98.00 87 VAL A O 1
ATOM 658 N N . SER A 1 88 ? -8.222 -1.050 -12.620 1.00 97.81 88 SER A N 1
ATOM 659 C CA . SER A 1 88 ? -9.514 -0.373 -12.803 1.00 97.81 88 SER A CA 1
ATOM 660 C C . SER A 1 88 ? -10.680 -1.187 -12.224 1.00 97.81 88 SER A C 1
ATOM 662 O O . SER A 1 88 ? -11.515 -0.643 -11.498 1.00 97.81 88 SER A O 1
ATOM 664 N N . MET A 1 89 ? -10.673 -2.505 -12.444 1.00 98.44 89 MET A N 1
ATOM 665 C CA . MET A 1 89 ? -11.664 -3.428 -11.886 1.00 98.44 89 MET A CA 1
ATOM 666 C C . MET A 1 89 ? -11.543 -3.527 -10.362 1.00 98.44 89 MET A C 1
ATOM 668 O O . MET A 1 89 ? -12.556 -3.532 -9.665 1.00 98.44 89 MET A O 1
ATOM 672 N N . LEU A 1 90 ? -10.317 -3.536 -9.828 1.00 98.25 90 LEU A N 1
ATOM 673 C CA . LEU A 1 90 ? -10.049 -3.532 -8.390 1.00 98.25 90 LEU A CA 1
ATOM 674 C C . LEU A 1 90 ? -10.595 -2.266 -7.716 1.00 98.25 90 LEU A C 1
ATOM 676 O O . LEU A 1 90 ? -11.234 -2.355 -6.669 1.00 98.25 90 LEU A O 1
ATOM 680 N N . LEU A 1 91 ? -10.379 -1.096 -8.322 1.00 97.19 91 LEU A N 1
ATOM 681 C CA . LEU A 1 91 ? -10.901 0.173 -7.811 1.00 97.19 91 LEU A CA 1
ATOM 682 C C . LEU A 1 91 ? -12.431 0.223 -7.873 1.00 97.19 91 LEU A C 1
ATOM 684 O O . LEU A 1 91 ? -13.060 0.658 -6.907 1.00 97.19 91 LEU A O 1
ATOM 688 N N . LEU A 1 92 ? -13.036 -0.260 -8.964 1.00 98.38 92 LEU A N 1
ATOM 689 C CA . LEU A 1 92 ? -14.491 -0.349 -9.092 1.00 98.38 92 LEU A CA 1
ATOM 690 C C . LEU A 1 92 ? -15.088 -1.280 -8.028 1.00 98.38 92 LEU A C 1
ATOM 692 O O . LEU A 1 92 ? -16.036 -0.900 -7.342 1.00 98.38 92 LEU A O 1
ATOM 696 N N . ALA A 1 93 ? -14.513 -2.470 -7.850 1.00 98.38 93 ALA A N 1
ATOM 697 C CA . ALA A 1 93 ? -14.938 -3.415 -6.822 1.00 98.38 93 ALA A CA 1
ATOM 698 C C . ALA A 1 93 ? -14.793 -2.815 -5.415 1.00 98.38 93 ALA A C 1
ATOM 700 O O . ALA A 1 93 ? -15.726 -2.896 -4.615 1.00 98.38 93 ALA A O 1
ATOM 701 N N . GLY A 1 94 ? -13.669 -2.148 -5.133 1.00 97.75 94 GLY A N 1
ATOM 702 C CA . GLY A 1 94 ? -13.443 -1.441 -3.873 1.00 97.75 94 GLY A CA 1
ATOM 703 C C . GLY A 1 94 ? -14.502 -0.371 -3.599 1.00 97.75 94 GLY A C 1
ATOM 704 O O . GLY A 1 94 ? -15.022 -0.299 -2.487 1.00 97.75 94 GLY A O 1
ATOM 705 N N . LEU A 1 95 ? -14.889 0.403 -4.617 1.00 97.25 95 LEU A N 1
ATOM 706 C CA . LEU A 1 95 ? -15.956 1.401 -4.510 1.00 97.25 95 LEU A CA 1
ATOM 707 C C . LEU A 1 95 ? -17.320 0.760 -4.224 1.00 97.25 95 LEU A C 1
ATOM 709 O O . LEU A 1 95 ? -18.039 1.228 -3.340 1.00 97.25 95 LEU A O 1
ATOM 713 N N . VAL A 1 96 ? -17.673 -0.320 -4.931 1.00 97.62 96 VAL A N 1
ATOM 714 C CA . VAL A 1 96 ? -18.943 -1.038 -4.725 1.00 97.62 96 VAL A CA 1
ATOM 715 C C . VAL A 1 96 ? -19.024 -1.614 -3.310 1.00 97.62 96 VAL A C 1
ATOM 717 O O . VAL A 1 96 ? -20.041 -1.440 -2.637 1.00 97.62 96 VAL A O 1
ATOM 720 N N . VAL A 1 97 ? -17.951 -2.250 -2.831 1.00 97.19 97 VAL A N 1
ATOM 721 C CA . VAL A 1 97 ? -17.887 -2.820 -1.476 1.00 97.19 97 VAL A CA 1
ATOM 722 C C . VAL A 1 97 ? -17.956 -1.722 -0.417 1.00 97.19 97 VAL A C 1
ATOM 724 O O . VAL A 1 97 ? -18.743 -1.837 0.521 1.00 97.19 97 VAL A O 1
ATOM 727 N N . ALA A 1 98 ? -17.198 -0.636 -0.580 1.00 95.19 98 ALA A N 1
ATOM 728 C CA . ALA A 1 98 ? -17.224 0.488 0.352 1.00 95.19 98 ALA A CA 1
ATOM 729 C C . ALA A 1 98 ? -18.621 1.122 0.447 1.00 95.19 98 ALA A C 1
ATOM 731 O O . ALA A 1 98 ? -19.087 1.412 1.547 1.00 95.19 98 ALA A O 1
ATOM 732 N N . PHE A 1 99 ? -19.321 1.283 -0.682 1.00 94.69 99 PHE A N 1
ATOM 733 C CA . PHE A 1 99 ? -20.692 1.793 -0.694 1.00 94.69 99 PHE A CA 1
ATOM 734 C C . PHE A 1 99 ? -21.686 0.823 -0.055 1.00 94.69 99 PHE A C 1
ATOM 736 O O . PHE A 1 99 ? -22.580 1.252 0.668 1.00 94.69 99 PHE A O 1
ATOM 743 N N . HIS A 1 100 ? -21.554 -0.477 -0.315 1.00 93.88 100 HIS A N 1
ATOM 744 C CA . HIS A 1 100 ? -22.450 -1.472 0.263 1.00 93.88 100 HIS A CA 1
ATOM 745 C C . HIS A 1 100 ? -22.304 -1.552 1.788 1.00 93.88 100 HIS A C 1
ATOM 747 O O . HIS A 1 100 ? -23.305 -1.515 2.494 1.00 93.88 100 HIS A O 1
ATOM 753 N N . VAL A 1 101 ? -21.067 -1.606 2.291 1.00 94.19 101 VAL A N 1
ATOM 754 C CA . VAL A 1 101 ? -20.770 -1.723 3.728 1.00 94.19 101 VAL A CA 1
ATOM 755 C C . VAL A 1 101 ? -20.998 -0.406 4.472 1.00 94.19 101 VAL A C 1
ATOM 757 O O . VAL A 1 101 ? -21.514 -0.411 5.584 1.00 94.19 101 VAL A O 1
ATOM 760 N N . GLY A 1 102 ? -20.632 0.729 3.870 1.00 88.12 102 GLY A N 1
ATOM 761 C CA . GLY A 1 102 ? -20.755 2.049 4.494 1.00 88.12 102 GLY A CA 1
ATOM 762 C C . GLY A 1 102 ? -22.181 2.608 4.526 1.00 88.12 102 GLY A C 1
ATOM 763 O O . GLY A 1 102 ? -22.410 3.661 5.117 1.00 88.12 102 GLY A O 1
ATOM 764 N N . ARG A 1 103 ? -23.151 1.944 3.883 1.00 86.31 103 ARG A N 1
ATOM 765 C CA . ARG A 1 103 ? -24.555 2.359 3.919 1.00 86.31 103 ARG A CA 1
ATOM 766 C C . ARG A 1 103 ?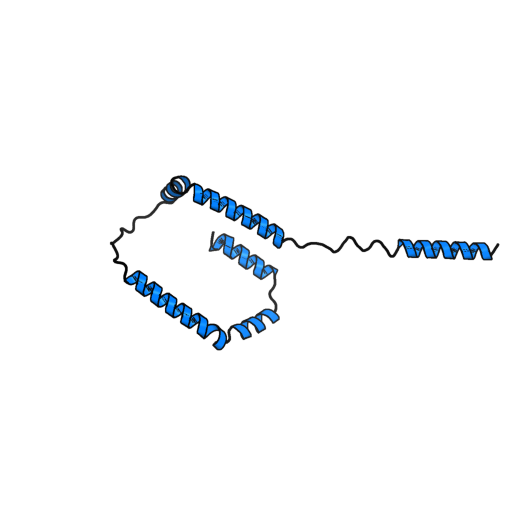 -25.217 1.910 5.212 1.00 86.31 103 ARG A C 1
ATOM 768 O O . ARG A 1 103 ? -25.445 0.726 5.434 1.00 86.31 103 ARG A O 1
ATOM 775 N N . GLU A 1 104 ? -25.649 2.875 6.011 1.00 80.56 104 GLU A N 1
ATOM 776 C CA . GLU A 1 104 ? -26.534 2.603 7.137 1.00 80.56 104 GLU A CA 1
ATOM 777 C C . GLU A 1 104 ? -27.909 2.139 6.634 1.00 80.56 104 GLU A C 1
ATOM 779 O O . GLU A 1 104 ? -28.630 2.856 5.930 1.00 80.56 104 GLU A O 1
ATOM 784 N N . HIS A 1 105 ? -28.299 0.920 7.004 1.00 69.56 105 HIS A N 1
ATOM 785 C CA . HIS A 1 105 ? -29.663 0.453 6.807 1.00 69.56 105 HIS A CA 1
ATOM 786 C C . HIS A 1 105 ? -30.587 1.197 7.779 1.00 69.56 105 HIS A C 1
ATOM 788 O O . HIS A 1 105 ? -30.702 0.830 8.946 1.00 69.56 105 HIS A O 1
ATOM 794 N N . LYS A 1 106 ? -31.296 2.227 7.299 1.00 63.41 106 LYS A N 1
ATOM 795 C CA . LYS A 1 106 ? -32.431 2.831 8.018 1.00 63.41 106 LYS A CA 1
ATOM 796 C C . LYS A 1 106 ? -33.587 1.820 8.141 1.00 63.41 106 LYS A C 1
ATOM 798 O O . LYS A 1 106 ? -34.566 1.903 7.410 1.00 63.41 106 LYS A O 1
ATOM 803 N N . GLN A 1 107 ? -33.495 0.865 9.066 1.00 55.38 107 GLN A N 1
ATOM 804 C CA . GLN A 1 107 ? -34.582 -0.067 9.424 1.00 55.38 107 GLN A CA 1
ATOM 805 C C . GLN A 1 107 ? -35.557 0.519 10.472 1.00 55.38 107 GLN A C 1
ATOM 807 O O . GLN A 1 107 ? -36.151 -0.213 11.256 1.00 55.38 107 GLN A O 1
ATOM 812 N N . GLY A 1 108 ? -35.734 1.844 10.508 1.00 58.28 108 GLY A N 1
ATOM 813 C CA . GLY A 1 108 ? -36.485 2.522 11.574 1.00 58.28 108 GLY A CA 1
ATOM 814 C C . GLY A 1 108 ? -37.941 2.904 11.278 1.00 58.28 108 GLY A C 1
ATOM 815 O O . GLY A 1 108 ? -38.658 3.223 12.217 1.00 58.28 108 GLY A O 1
ATOM 816 N N . GLU A 1 109 ? -38.415 2.893 10.027 1.00 58.84 109 GLU A N 1
ATOM 817 C CA . GLU A 1 109 ? -39.667 3.608 9.680 1.00 58.84 109 GLU A CA 1
ATOM 818 C C . GLU A 1 109 ? -40.774 2.765 9.022 1.00 58.84 109 GLU A C 1
ATOM 820 O O . GLU A 1 109 ? -41.578 3.302 8.265 1.00 58.84 109 GLU A O 1
ATOM 825 N N . VAL A 1 110 ? -40.883 1.456 9.300 1.00 59.44 110 VAL A N 1
ATOM 826 C CA . VAL A 1 110 ? -41.966 0.641 8.687 1.00 59.44 110 VAL A CA 1
ATOM 827 C C . VAL A 1 110 ? -42.857 -0.128 9.679 1.00 59.44 110 VAL A C 1
ATOM 829 O O . VAL A 1 110 ? -43.841 -0.722 9.255 1.00 59.44 110 VAL A O 1
ATOM 832 N N . PHE A 1 111 ? -42.643 -0.048 11.001 1.00 55.41 111 PHE A N 1
ATOM 833 C CA . PHE A 1 111 ? -43.491 -0.784 11.966 1.00 55.41 111 PHE A CA 1
ATOM 834 C C . PHE A 1 111 ? -44.396 0.049 12.897 1.00 55.41 111 PHE A C 1
ATOM 836 O O . PHE A 1 111 ? -45.162 -0.536 13.656 1.00 55.41 111 PHE A O 1
ATOM 843 N N . SER A 1 112 ? -44.448 1.382 12.795 1.00 56.62 112 SER A N 1
ATOM 844 C CA . SER A 1 112 ? -45.295 2.212 13.687 1.00 56.62 112 SER A CA 1
ATOM 845 C C . SER A 1 112 ? -46.665 2.614 13.121 1.00 56.62 112 SER A C 1
ATOM 847 O O . SER A 1 112 ? -47.113 3.736 13.339 1.00 56.62 112 SER A O 1
ATOM 849 N N . LYS A 1 113 ? -47.380 1.721 12.420 1.00 56.38 113 LYS A N 1
ATOM 850 C CA . LYS A 1 113 ? -48.768 1.999 11.976 1.00 56.38 113 LYS A CA 1
ATOM 851 C C . LYS A 1 113 ? -49.858 1.091 12.562 1.00 56.38 113 LYS A C 1
ATOM 853 O O . LYS A 1 113 ? -50.936 1.003 11.984 1.00 56.38 113 LYS A O 1
ATOM 858 N N . ALA A 1 114 ? -49.624 0.455 13.714 1.00 62.38 114 ALA A N 1
ATOM 859 C CA . ALA A 1 114 ? -50.631 -0.402 14.359 1.00 62.38 114 ALA A CA 1
ATOM 860 C C . ALA A 1 114 ? -50.669 -0.303 15.903 1.00 62.38 114 ALA A C 1
ATOM 862 O O . ALA A 1 114 ? -50.372 -1.271 16.598 1.00 62.38 114 ALA A O 1
ATOM 863 N N . PRO A 1 115 ? -51.014 0.874 16.460 1.00 57.25 115 PRO A N 1
ATOM 864 C CA . PRO A 1 115 ? -51.895 0.869 17.643 1.00 57.25 115 PRO A CA 1
ATOM 865 C C . PRO A 1 115 ? -53.113 1.806 17.524 1.00 57.25 115 PRO A C 1
ATOM 867 O O . PRO A 1 115 ? -54.055 1.715 18.308 1.00 57.25 115 PRO A O 1
ATOM 870 N N . GLU A 1 116 ? -53.119 2.721 16.550 1.00 61.19 116 GLU A N 1
ATOM 871 C CA . GLU A 1 116 ? -54.122 3.792 16.472 1.00 61.19 116 GLU A CA 1
ATOM 872 C C . GLU A 1 116 ? -55.447 3.328 15.840 1.00 61.19 116 GLU A C 1
ATOM 874 O O . GLU A 1 116 ? -56.526 3.747 16.264 1.00 61.19 116 GLU A O 1
ATOM 879 N N . ALA A 1 117 ? -55.384 2.397 14.880 1.00 63.62 117 ALA A N 1
ATOM 880 C CA . ALA A 1 117 ? -56.564 1.863 14.200 1.00 63.62 117 ALA A CA 1
ATOM 881 C C . ALA A 1 117 ? -57.456 1.018 15.133 1.00 63.62 117 ALA A C 1
ATOM 883 O O . ALA A 1 117 ? -58.682 1.150 15.092 1.00 63.62 117 ALA A O 1
ATOM 884 N N . ASP A 1 118 ? -56.860 0.216 16.020 1.00 65.44 118 ASP A N 1
ATOM 885 C CA . ASP A 1 118 ? -57.606 -0.618 16.971 1.00 65.44 118 ASP A CA 1
ATOM 886 C C . ASP A 1 118 ? -58.199 0.203 18.123 1.00 65.44 118 ASP A C 1
ATOM 888 O O . ASP A 1 118 ? -59.347 -0.016 18.521 1.00 65.44 118 ASP A O 1
ATOM 892 N N . ALA A 1 119 ? -57.480 1.224 18.601 1.00 70.31 119 ALA A N 1
ATOM 893 C CA . ALA A 1 119 ? -57.974 2.122 19.644 1.00 70.31 119 ALA A CA 1
ATOM 894 C C . ALA A 1 119 ? -59.186 2.949 19.178 1.00 70.31 119 ALA A C 1
ATOM 896 O O . ALA A 1 119 ? -60.139 3.137 19.940 1.00 70.31 119 ALA A O 1
ATOM 897 N N . ASN A 1 120 ? -59.189 3.413 17.923 1.00 73.06 120 ASN A N 1
ATOM 898 C CA . ASN A 1 120 ? -60.323 4.163 17.378 1.00 73.06 120 ASN A CA 1
ATOM 899 C C . ASN A 1 120 ? -61.540 3.269 17.117 1.00 73.06 120 ASN A C 1
ATOM 901 O O . ASN A 1 120 ? -62.674 3.688 17.351 1.00 73.06 120 ASN A O 1
ATOM 905 N N . LYS A 1 121 ? -61.318 2.015 16.705 1.00 72.50 121 LYS A N 1
ATOM 906 C CA . LYS A 1 121 ? -62.390 1.031 16.508 1.00 72.50 121 LYS A CA 1
ATOM 907 C C . LYS A 1 121 ? -63.041 0.629 17.836 1.00 72.50 121 LYS A C 1
ATOM 909 O O . LYS A 1 121 ? -64.267 0.587 17.918 1.00 72.50 121 LYS A O 1
ATOM 914 N N . ALA A 1 122 ? -62.246 0.436 18.891 1.00 74.62 122 ALA A N 1
ATOM 915 C CA . ALA A 1 122 ? -62.742 0.163 20.241 1.00 74.62 122 ALA A CA 1
ATOM 916 C C . ALA A 1 122 ? -63.522 1.351 20.831 1.00 74.62 122 ALA A C 1
ATOM 918 O O . ALA A 1 122 ? -64.599 1.163 21.398 1.00 74.62 122 ALA A O 1
ATOM 919 N N . LYS A 1 123 ? -63.035 2.587 20.641 1.00 74.19 123 LYS A N 1
ATOM 920 C CA . LYS A 1 123 ? -63.765 3.801 21.049 1.00 74.19 123 LYS A CA 1
ATOM 921 C C . LYS A 1 123 ? -65.081 3.961 20.289 1.00 74.19 123 LYS A C 1
ATOM 923 O O . LYS A 1 123 ? -66.100 4.242 20.913 1.00 74.19 123 LYS A O 1
ATOM 928 N N . ALA A 1 124 ? -65.088 3.738 18.974 1.00 77.44 124 ALA A N 1
ATOM 929 C CA . ALA A 1 124 ? -66.304 3.804 18.164 1.00 77.44 124 ALA A CA 1
ATOM 930 C C . ALA A 1 124 ? -67.340 2.746 18.585 1.00 77.44 124 ALA A C 1
ATOM 932 O O . ALA A 1 124 ? -68.530 3.048 18.666 1.00 77.44 124 ALA A O 1
ATOM 933 N N . MET A 1 125 ? -66.891 1.532 18.920 1.00 75.38 125 MET A N 1
ATOM 934 C CA . MET A 1 125 ? -67.761 0.454 19.399 1.00 75.38 125 MET A CA 1
ATOM 935 C C . MET A 1 125 ? -68.337 0.751 20.794 1.00 75.38 125 MET A C 1
ATOM 937 O O . MET A 1 125 ? -69.528 0.555 21.021 1.00 75.38 125 MET A O 1
ATOM 941 N N . ALA A 1 126 ? -67.533 1.313 21.703 1.00 78.31 126 ALA A N 1
ATOM 942 C CA . ALA A 1 126 ? -67.987 1.709 23.037 1.00 78.31 126 ALA A CA 1
ATOM 943 C C . ALA A 1 126 ? -68.987 2.881 23.011 1.00 78.31 126 ALA A C 1
ATOM 945 O O . ALA A 1 126 ? -69.939 2.904 23.791 1.00 78.31 126 ALA A O 1
ATOM 946 N N . VAL A 1 127 ? -68.800 3.847 22.104 1.00 78.56 127 VAL A N 1
ATOM 947 C CA . VAL A 1 127 ? -69.741 4.966 21.921 1.00 78.56 127 VAL A CA 1
ATOM 948 C C . VAL A 1 127 ? -71.077 4.471 21.368 1.00 78.56 127 VAL A C 1
ATOM 950 O O . VAL A 1 127 ? -72.123 4.937 21.816 1.00 78.56 127 VAL A O 1
ATOM 953 N N . LYS A 1 128 ? -71.052 3.498 20.450 1.00 75.25 128 LYS A N 1
ATOM 954 C CA . LYS A 1 128 ? -72.266 2.922 19.865 1.00 75.25 128 LYS A CA 1
ATOM 955 C C . LYS A 1 128 ? -73.099 2.149 20.898 1.00 75.25 128 LYS A C 1
ATOM 957 O O . LYS A 1 128 ? -74.284 2.432 21.026 1.00 75.25 128 LYS A O 1
ATOM 962 N N . ASN A 1 129 ? -72.472 1.298 21.716 1.00 71.69 129 ASN A N 1
ATOM 963 C CA . ASN A 1 129 ? -73.176 0.560 22.778 1.00 71.69 129 ASN A CA 1
ATOM 964 C C . ASN A 1 129 ? -73.814 1.488 23.827 1.00 71.69 129 ASN A C 1
ATOM 966 O O . ASN A 1 129 ? -74.921 1.240 24.291 1.00 71.69 129 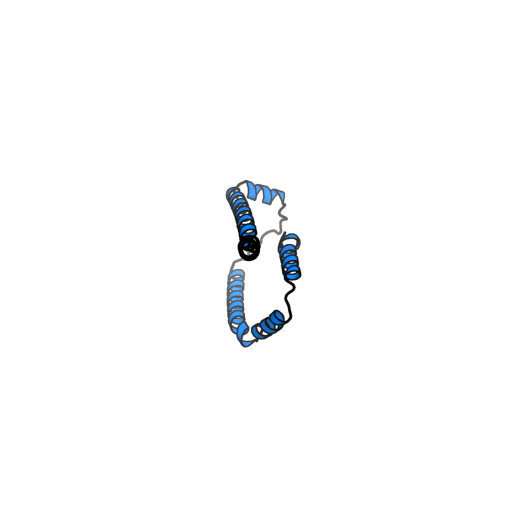ASN A O 1
ATOM 970 N N . LYS A 1 130 ? -73.148 2.597 24.175 1.00 70.56 130 LYS A N 1
ATOM 971 C CA . LYS A 1 130 ? -73.666 3.560 25.162 1.00 70.56 130 LYS A CA 1
ATOM 972 C C . LYS A 1 130 ? -74.843 4.397 24.639 1.00 70.56 130 LYS A C 1
ATOM 974 O O . LYS A 1 130 ? -75.587 4.964 25.438 1.00 70.56 130 LYS A O 1
ATOM 979 N N . ALA A 1 131 ? -74.982 4.519 23.318 1.00 69.94 131 ALA A N 1
ATOM 980 C CA . ALA A 1 131 ? -76.122 5.174 22.682 1.00 69.94 131 ALA A CA 1
ATOM 981 C C . ALA A 1 131 ? -77.349 4.247 22.613 1.00 69.94 131 ALA A C 1
ATOM 983 O O . ALA A 1 131 ? -78.466 4.728 22.766 1.00 69.94 131 ALA A O 1
ATOM 984 N N . GLU A 1 132 ? -77.137 2.938 22.447 1.00 69.12 132 GLU A N 1
ATOM 985 C CA . GLU A 1 132 ? -78.203 1.925 22.403 1.00 69.12 132 GLU A CA 1
ATOM 986 C C . GLU A 1 132 ? -78.814 1.636 23.790 1.00 69.12 132 GLU A C 1
ATOM 988 O O . GLU A 1 132 ? -80.000 1.356 23.873 1.00 69.12 132 GLU A O 1
ATOM 993 N N . GLU A 1 133 ? -78.068 1.795 24.892 1.00 63.50 133 GLU A N 1
ATOM 994 C CA . GLU A 1 133 ? -78.599 1.664 26.270 1.00 63.50 133 GLU A CA 1
ATOM 995 C C . GLU A 1 133 ? -79.449 2.857 26.754 1.00 63.50 133 GLU A C 1
ATOM 997 O O . GLU A 1 133 ? -80.023 2.811 27.843 1.00 63.50 133 GLU A O 1
ATOM 1002 N N . ARG A 1 134 ? -79.485 3.965 26.003 1.00 62.34 134 ARG A N 1
ATOM 1003 C CA . ARG A 1 134 ? -80.175 5.211 26.395 1.00 62.34 134 ARG A CA 1
ATOM 1004 C C . ARG A 1 134 ? -81.428 5.514 25.567 1.00 62.34 134 ARG A C 1
ATOM 1006 O O . ARG A 1 134 ? -82.015 6.579 25.766 1.00 62.34 134 ARG A O 1
ATOM 1013 N N . ALA A 1 135 ? -81.797 4.619 24.655 1.00 55.19 135 ALA A N 1
ATOM 1014 C CA . ALA A 1 135 ? -83.018 4.659 23.852 1.00 55.19 135 ALA A CA 1
ATOM 1015 C C . ALA A 1 135 ? -84.006 3.600 24.358 1.00 55.19 135 ALA A C 1
ATOM 1017 O O . ALA A 1 135 ? -85.223 3.882 24.304 1.00 55.19 135 ALA A O 1
#

Radius of gyration: 32.85 Å; chains: 1; bounding box: 109×24×52 Å

pLDDT: mean 84.36, std 12.87, range [55.19, 98.5]

Foldseek 3Di:
DVVPPVVVVVVVVCVVVVDDPVVVVVVVVCPDCVNVVVVVVVVVVVVVVVVVVVVPDDDPDDPPDDDDPVNVVCCCVPVVVVVVVVVVVVVVVVVVVCVVVVDDDPPDPDPPPPDPVVVVVVVVVVVVVVVVVVD